Protein AF-A0A2R6A987-F1 (afdb_monomer_lite)

pLDDT: mean 71.02, std 15.27, range [29.42, 86.81]

Structure (mmCIF, N/CA/C/O backbone):
data_AF-A0A2R6A987-F1
#
_entry.id   AF-A0A2R6A987-F1
#
loop_
_atom_site.group_PDB
_atom_site.id
_atom_site.type_symbol
_atom_site.label_atom_id
_atom_site.label_alt_id
_atom_site.label_comp_id
_atom_site.label_asym_id
_atom_site.label_entity_id
_atom_site.label_seq_id
_atom_site.pdbx_PDB_ins_code
_atom_site.Cartn_x
_atom_site.Cartn_y
_atom_site.Cartn_z
_atom_site.occupancy
_atom_site.B_iso_or_equiv
_atom_site.auth_seq_id
_atom_site.auth_comp_id
_atom_site.auth_asym_id
_atom_site.auth_atom_id
_atom_site.pdbx_PDB_model_num
ATOM 1 N N . MET A 1 1 ? 12.850 16.039 5.984 1.00 29.42 1 MET A N 1
ATOM 2 C CA . MET A 1 1 ? 14.081 15.450 5.411 1.00 29.42 1 MET A CA 1
ATOM 3 C C . MET A 1 1 ? 13.673 14.365 4.423 1.00 29.42 1 MET A C 1
ATOM 5 O O . MET A 1 1 ? 12.986 13.436 4.822 1.00 29.42 1 MET A O 1
ATOM 9 N N . LYS A 1 2 ? 13.971 14.536 3.130 1.00 30.67 2 LYS A N 1
ATOM 10 C CA . LYS A 1 2 ? 13.498 13.661 2.043 1.00 30.67 2 LYS A CA 1
ATOM 11 C C . LYS A 1 2 ? 14.714 12.927 1.474 1.00 30.67 2 LYS A C 1
ATOM 13 O O . LYS A 1 2 ? 15.465 13.501 0.696 1.00 30.67 2 LYS A O 1
ATOM 18 N N . LEU A 1 3 ? 14.954 11.699 1.929 1.00 34.28 3 LEU A N 1
ATOM 19 C CA . LEU A 1 3 ? 16.033 10.852 1.418 1.00 34.28 3 LEU A CA 1
ATOM 20 C C . LEU A 1 3 ? 15.527 10.180 0.134 1.00 34.28 3 LEU A C 1
ATOM 22 O O . LEU A 1 3 ? 14.777 9.209 0.185 1.00 34.28 3 LEU A O 1
ATOM 26 N N . ILE A 1 4 ? 15.861 10.760 -1.021 1.00 44.66 4 ILE A N 1
ATOM 27 C CA . ILE A 1 4 ? 15.540 10.195 -2.336 1.00 44.66 4 ILE A CA 1
ATOM 28 C C . ILE A 1 4 ? 16.806 9.528 -2.865 1.00 44.66 4 ILE A C 1
ATOM 30 O O . ILE A 1 4 ? 17.631 10.153 -3.525 1.00 44.66 4 ILE A O 1
ATOM 34 N N . THR A 1 5 ? 16.972 8.243 -2.578 1.00 47.16 5 THR A N 1
ATOM 35 C CA . THR A 1 5 ? 17.890 7.403 -3.349 1.00 47.16 5 THR A CA 1
ATOM 36 C C . THR A 1 5 ? 17.159 7.072 -4.652 1.00 47.16 5 THR A C 1
ATOM 38 O O . THR A 1 5 ? 16.084 6.488 -4.597 1.00 47.16 5 THR A O 1
ATOM 41 N N . GLN A 1 6 ? 17.687 7.459 -5.820 1.00 53.56 6 GLN A N 1
ATOM 42 C CA . GLN A 1 6 ? 16.999 7.488 -7.135 1.00 53.56 6 GLN A CA 1
ATOM 43 C C . GLN A 1 6 ? 16.253 6.206 -7.603 1.00 53.56 6 GLN A C 1
ATOM 45 O O . GLN A 1 6 ? 15.614 6.224 -8.650 1.00 53.56 6 GLN A O 1
ATOM 50 N N . ARG A 1 7 ? 16.307 5.087 -6.869 1.00 62.38 7 ARG A N 1
ATOM 51 C CA . ARG A 1 7 ? 15.609 3.824 -7.181 1.00 62.38 7 ARG A CA 1
ATOM 52 C C . ARG A 1 7 ? 14.469 3.461 -6.226 1.00 62.38 7 ARG A C 1
ATOM 54 O O . ARG A 1 7 ? 13.667 2.595 -6.576 1.00 62.38 7 ARG A O 1
ATOM 61 N N . THR A 1 8 ? 14.393 4.105 -5.063 1.00 68.81 8 THR A N 1
ATOM 62 C CA . THR A 1 8 ? 13.441 3.756 -4.007 1.00 68.81 8 THR A CA 1
ATOM 63 C C . THR A 1 8 ? 12.857 5.027 -3.406 1.00 68.81 8 THR A C 1
ATOM 65 O O . THR A 1 8 ? 13.589 5.889 -2.926 1.00 68.81 8 THR A O 1
ATOM 68 N N . MET A 1 9 ? 11.531 5.146 -3.423 1.00 74.88 9 MET A N 1
ATOM 69 C CA . MET A 1 9 ? 10.813 6.254 -2.801 1.00 74.88 9 MET A CA 1
ATOM 70 C C . MET A 1 9 ? 10.117 5.769 -1.534 1.00 74.88 9 MET A C 1
ATOM 72 O O . MET A 1 9 ? 9.369 4.798 -1.560 1.00 74.88 9 MET A O 1
ATOM 76 N N . PHE A 1 10 ? 10.328 6.487 -0.437 1.00 80.56 10 PHE A N 1
ATOM 77 C CA . PHE A 1 10 ? 9.622 6.263 0.817 1.00 80.56 10 PHE A CA 1
ATOM 78 C C . PHE A 1 10 ? 8.553 7.339 0.994 1.00 80.56 10 PHE A C 1
ATOM 80 O O . PHE A 1 10 ? 8.831 8.526 0.800 1.00 80.56 10 PHE A O 1
ATOM 87 N N . LYS A 1 11 ? 7.339 6.939 1.377 1.00 80.88 11 LYS A N 1
ATOM 88 C CA . LYS A 1 11 ? 6.297 7.863 1.841 1.00 80.88 11 LYS A CA 1
ATOM 89 C C . LYS A 1 11 ? 5.821 7.410 3.215 1.00 80.88 11 LYS A C 1
ATOM 91 O O . LYS A 1 11 ? 5.651 6.218 3.453 1.00 80.88 11 LYS A O 1
ATOM 96 N N . LEU A 1 12 ? 5.623 8.366 4.110 1.00 83.44 12 LEU A N 1
ATOM 97 C CA . LEU A 1 12 ? 5.046 8.144 5.427 1.00 83.44 12 LEU A CA 1
ATOM 98 C C . LEU A 1 12 ? 3.915 9.148 5.601 1.00 83.44 12 LEU A C 1
ATOM 100 O O . LEU A 1 12 ? 4.109 10.345 5.401 1.00 83.44 12 LEU A O 1
ATOM 104 N N . LEU A 1 13 ? 2.752 8.634 5.955 1.00 84.12 13 LEU A N 1
ATOM 105 C CA . LEU A 1 13 ? 1.548 9.382 6.242 1.00 84.12 13 LEU A CA 1
ATOM 106 C C . LEU A 1 13 ? 1.103 8.989 7.648 1.00 84.12 13 LEU A C 1
ATOM 108 O O . LEU A 1 13 ? 0.949 7.806 7.947 1.00 84.12 13 LEU A O 1
ATOM 112 N N . ILE A 1 14 ? 0.935 9.983 8.511 1.00 85.81 14 ILE A N 1
ATOM 113 C CA . ILE A 1 14 ? 0.495 9.801 9.892 1.00 85.81 14 ILE A CA 1
ATOM 114 C C . ILE A 1 14 ? -0.727 10.688 10.081 1.00 85.81 14 ILE A C 1
ATOM 116 O O . ILE A 1 14 ? -0.646 11.901 9.905 1.00 85.81 14 ILE A O 1
ATOM 120 N N . GLU A 1 15 ? -1.842 10.078 10.456 1.00 84.12 15 GLU A N 1
ATOM 121 C CA . GLU A 1 15 ? -3.094 10.750 10.780 1.00 84.12 15 GLU A CA 1
ATOM 122 C C . GLU A 1 15 ? -3.620 10.245 12.129 1.00 84.12 15 GLU A C 1
ATOM 124 O O . GLU A 1 15 ? -3.193 9.213 12.647 1.00 84.12 15 GLU A O 1
ATOM 129 N N . ARG A 1 16 ? -4.619 10.929 12.700 1.00 82.94 16 ARG A N 1
ATOM 130 C CA . ARG A 1 16 ? -5.282 10.474 13.938 1.00 82.94 16 ARG A CA 1
ATOM 131 C C . ARG A 1 16 ? -5.900 9.075 13.790 1.00 82.94 16 ARG A C 1
ATOM 133 O O . ARG A 1 16 ? -6.043 8.354 14.770 1.00 82.94 16 ARG A O 1
ATOM 140 N N . SER A 1 17 ? -6.293 8.716 12.570 1.00 81.12 17 SER A N 1
ATOM 141 C CA . SER A 1 17 ? -6.921 7.443 12.217 1.00 81.12 17 SER A CA 1
ATOM 142 C C . SER A 1 17 ? -5.913 6.292 12.066 1.00 81.12 17 SER A C 1
ATOM 144 O O . SER A 1 17 ? -6.320 5.129 12.155 1.00 81.12 17 SER A O 1
ATOM 146 N N . GLY A 1 18 ? -4.619 6.585 11.873 1.00 85.69 18 GLY A N 1
ATOM 147 C CA . GLY A 1 18 ? -3.569 5.581 11.735 1.00 85.69 18 GLY A CA 1
ATOM 148 C C . GLY A 1 18 ? -2.295 6.074 11.045 1.00 85.69 18 GLY A C 1
ATOM 149 O O . GLY A 1 18 ? -2.048 7.262 10.872 1.00 85.69 18 GLY A O 1
ATOM 150 N N . ILE A 1 19 ? -1.475 5.116 10.633 1.00 86.81 19 ILE A N 1
ATOM 151 C CA . ILE A 1 19 ? -0.191 5.296 9.971 1.00 86.81 19 ILE A CA 1
ATOM 152 C C . ILE A 1 19 ? -0.197 4.475 8.682 1.00 86.81 19 ILE A C 1
ATOM 154 O O . ILE A 1 19 ? -0.558 3.295 8.670 1.00 86.81 19 ILE A O 1
ATOM 158 N N . LEU A 1 20 ? 0.248 5.105 7.602 1.00 86.00 20 LEU A N 1
ATOM 159 C CA . LEU A 1 20 ? 0.559 4.471 6.334 1.00 86.00 20 LEU A CA 1
ATOM 160 C C . LEU A 1 20 ? 2.026 4.730 5.997 1.00 86.00 20 LEU A C 1
ATOM 162 O O . LEU A 1 20 ? 2.441 5.866 5.778 1.00 86.00 20 LEU A O 1
ATOM 166 N N . PHE A 1 21 ? 2.802 3.663 5.886 1.00 85.75 21 PHE A N 1
ATOM 167 C CA . PHE A 1 21 ? 4.161 3.712 5.370 1.00 85.75 21 PHE A CA 1
ATOM 168 C C . PHE A 1 21 ? 4.235 2.988 4.029 1.00 85.75 21 PHE A C 1
ATOM 170 O O . PHE A 1 21 ? 3.757 1.868 3.904 1.00 85.75 21 PHE A O 1
ATOM 177 N N . SER A 1 22 ? 4.832 3.600 3.012 1.00 82.31 22 SER A N 1
ATOM 178 C CA . SER A 1 22 ? 4.995 2.979 1.702 1.00 82.31 22 SER A CA 1
ATOM 179 C C . SER A 1 22 ? 6.436 3.016 1.225 1.00 82.31 22 SER A C 1
ATOM 181 O O . SER A 1 22 ? 7.082 4.065 1.266 1.00 82.31 22 SER A O 1
ATOM 183 N N . ILE A 1 23 ? 6.889 1.891 0.686 1.00 83.00 23 ILE A N 1
ATOM 184 C CA . ILE A 1 23 ? 8.157 1.741 -0.014 1.00 83.00 23 ILE A CA 1
ATOM 185 C C . ILE A 1 23 ? 7.848 1.466 -1.480 1.00 83.00 23 ILE A C 1
ATOM 187 O O . ILE A 1 23 ? 7.293 0.423 -1.821 1.00 83.00 23 ILE A O 1
ATOM 191 N N . THR A 1 24 ? 8.231 2.384 -2.351 1.00 80.44 24 THR A N 1
ATOM 192 C CA . THR A 1 24 ? 8.023 2.274 -3.789 1.00 80.44 24 THR A CA 1
ATOM 193 C C . THR A 1 24 ? 9.341 1.992 -4.491 1.00 80.44 24 THR A C 1
ATOM 195 O O . THR A 1 24 ? 10.278 2.785 -4.420 1.00 80.44 24 THR A O 1
ATOM 198 N N . PHE A 1 25 ? 9.388 0.871 -5.198 1.00 78.00 25 PHE A N 1
ATOM 199 C CA . PHE A 1 25 ? 10.443 0.468 -6.118 1.00 78.00 25 PHE A CA 1
ATOM 200 C C . PHE A 1 25 ? 9.993 0.698 -7.568 1.00 78.00 25 PHE A C 1
ATOM 202 O O . PHE A 1 25 ? 8.828 0.985 -7.849 1.00 78.00 25 PHE A O 1
ATOM 209 N N . LYS A 1 26 ? 10.912 0.495 -8.516 1.00 76.62 26 LYS A N 1
ATOM 210 C CA . LYS A 1 26 ? 10.673 0.710 -9.953 1.00 76.62 26 LYS A CA 1
ATOM 211 C C . LYS A 1 26 ? 9.484 -0.081 -10.531 1.00 76.62 26 LYS A C 1
ATOM 213 O O . LYS A 1 26 ? 8.872 0.383 -11.478 1.00 76.62 26 LYS A O 1
ATOM 218 N N . SER A 1 27 ? 9.167 -1.259 -9.983 1.00 74.62 27 SER A N 1
ATOM 219 C CA . SER A 1 27 ? 8.103 -2.149 -10.491 1.00 74.62 27 SER A CA 1
ATOM 220 C C . SER A 1 27 ? 7.025 -2.514 -9.469 1.00 74.62 27 SER A C 1
ATOM 222 O O . SER A 1 27 ? 5.979 -3.053 -9.838 1.00 74.62 27 SER A O 1
ATOM 224 N N . ARG A 1 28 ? 7.267 -2.262 -8.178 1.00 75.62 28 ARG A N 1
ATOM 225 C CA . ARG A 1 28 ? 6.324 -2.566 -7.099 1.00 75.62 28 ARG A CA 1
ATOM 226 C C . ARG A 1 28 ? 6.340 -1.488 -6.033 1.00 75.62 28 ARG A C 1
ATOM 228 O O . ARG A 1 28 ? 7.393 -0.950 -5.713 1.00 75.62 28 ARG A O 1
ATOM 235 N N . ALA A 1 29 ? 5.197 -1.274 -5.407 1.00 80.00 29 ALA A N 1
ATOM 236 C CA . ALA A 1 29 ? 5.056 -0.541 -4.166 1.00 80.00 29 ALA A CA 1
ATOM 237 C C . ALA A 1 29 ? 4.559 -1.479 -3.061 1.00 80.00 29 ALA A C 1
ATOM 239 O O . ALA A 1 29 ? 3.649 -2.286 -3.264 1.00 80.00 29 ALA A O 1
ATOM 240 N N . VAL A 1 30 ? 5.173 -1.374 -1.890 1.00 79.94 30 VAL A N 1
ATOM 241 C CA . VAL A 1 30 ? 4.781 -2.071 -0.668 1.00 79.94 30 VAL A CA 1
ATOM 242 C C . VAL A 1 30 ? 4.227 -1.036 0.294 1.00 79.94 30 VAL A C 1
ATOM 244 O O . VAL A 1 30 ? 4.876 -0.031 0.560 1.00 79.94 30 VAL A O 1
ATOM 247 N N . PHE A 1 31 ? 3.041 -1.286 0.822 1.00 83.00 31 PHE A N 1
ATOM 248 C CA . PHE A 1 31 ? 2.330 -0.417 1.741 1.00 83.00 31 PHE A CA 1
ATOM 249 C C . PHE A 1 31 ? 2.095 -1.154 3.056 1.00 83.00 31 PHE A C 1
ATOM 2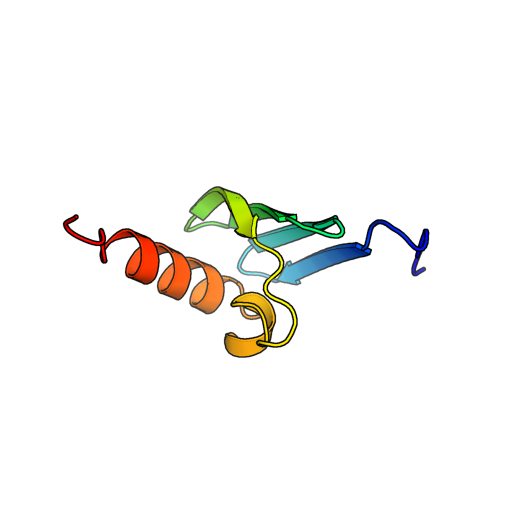51 O O . PHE A 1 31 ? 1.564 -2.262 3.074 1.00 83.00 31 PHE A O 1
ATOM 258 N N . PHE A 1 32 ? 2.475 -0.520 4.150 1.00 82.75 32 PHE A N 1
ATOM 259 C CA . PHE A 1 32 ? 2.292 -0.966 5.517 1.00 82.75 32 PHE A CA 1
ATOM 260 C C . PHE A 1 32 ? 1.240 -0.071 6.162 1.00 82.75 32 PHE A C 1
ATOM 262 O O . PHE A 1 32 ? 1.402 1.149 6.210 1.00 82.75 32 PHE A O 1
ATOM 269 N N . PHE A 1 33 ? 0.169 -0.690 6.646 1.00 83.50 33 PHE A N 1
ATOM 270 C CA . PHE A 1 33 ? -0.938 -0.025 7.315 1.00 83.50 33 PHE A CA 1
ATOM 271 C C . PHE A 1 33 ? -0.974 -0.393 8.779 1.00 83.50 33 PHE A C 1
ATOM 273 O O . PHE A 1 33 ? -0.938 -1.573 9.134 1.00 83.50 33 PHE A O 1
ATOM 280 N N . LEU A 1 34 ? -1.149 0.631 9.600 1.00 80.75 34 LEU A N 1
ATOM 281 C CA . LEU A 1 34 ? -1.477 0.495 11.001 1.00 80.75 34 LEU A CA 1
ATOM 282 C C . LEU A 1 34 ? -2.559 1.516 11.339 1.00 80.75 34 LEU A C 1
ATOM 284 O O . LEU A 1 34 ? -2.276 2.688 11.533 1.00 80.75 34 LEU A O 1
ATOM 288 N N . SER A 1 35 ? -3.810 1.089 11.392 1.00 79.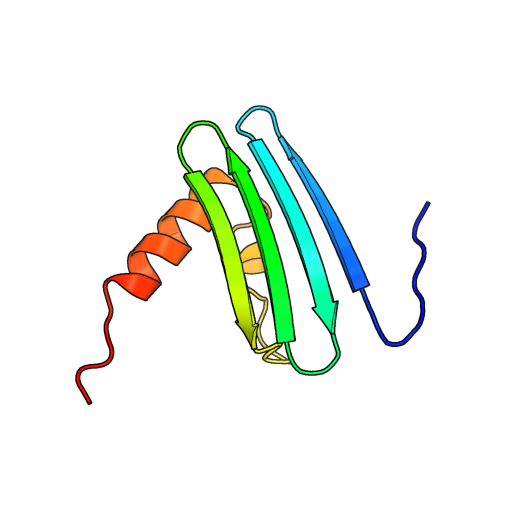88 35 SER A N 1
ATOM 289 C CA . SER A 1 35 ? -4.949 1.934 11.754 1.00 79.88 35 SER A CA 1
ATOM 290 C C . SER A 1 35 ? -5.878 1.174 12.688 1.00 79.88 35 SER A C 1
ATOM 292 O O . SER A 1 35 ? -5.827 -0.054 12.749 1.00 79.88 35 SER A O 1
ATOM 294 N N . VAL A 1 36 ? -6.773 1.889 13.371 1.00 76.25 36 VAL A N 1
ATOM 295 C CA . VAL A 1 36 ? -7.767 1.268 14.270 1.00 76.25 36 VAL A CA 1
ATOM 296 C C . VAL A 1 36 ? -8.644 0.242 13.533 1.00 76.25 36 VAL A C 1
ATOM 298 O O . VAL A 1 36 ? -9.066 -0.749 14.118 1.00 76.25 36 VAL A O 1
ATOM 301 N N . TYR A 1 37 ? -8.887 0.456 12.237 1.00 73.81 37 TYR A N 1
ATOM 302 C CA . TYR A 1 37 ? -9.771 -0.376 11.413 1.00 73.81 37 TYR A CA 1
ATOM 303 C C . TYR A 1 37 ? -9.033 -1.420 10.573 1.00 73.81 37 TYR A C 1
ATOM 305 O O . TYR A 1 37 ? -9.650 -2.347 10.046 1.00 73.81 37 TYR A O 1
ATOM 313 N N . TYR A 1 38 ? -7.726 -1.250 10.381 1.00 74.06 38 TYR A N 1
ATOM 314 C CA . TYR A 1 38 ? -6.952 -2.082 9.475 1.00 74.06 38 TYR A CA 1
ATOM 315 C C . TYR A 1 38 ? -5.467 -2.062 9.810 1.00 74.06 38 TYR A C 1
ATOM 317 O O . TYR A 1 38 ? -4.825 -1.008 9.782 1.00 74.06 38 TYR A O 1
ATOM 325 N N . THR A 1 39 ? -4.922 -3.256 10.018 1.00 83.12 39 THR A N 1
ATOM 326 C CA . THR A 1 39 ? -3.491 -3.501 10.177 1.00 83.12 39 THR A CA 1
ATOM 327 C C . THR A 1 39 ? -3.074 -4.544 9.155 1.00 83.12 39 THR A C 1
ATOM 329 O O . THR A 1 39 ? -3.687 -5.609 9.069 1.00 83.12 39 THR A O 1
ATOM 332 N N . GLY A 1 40 ? -2.051 -4.254 8.353 1.00 81.31 40 GLY A N 1
ATOM 333 C CA . GLY A 1 40 ? -1.596 -5.207 7.348 1.00 81.31 40 GLY A CA 1
ATOM 334 C C . GLY A 1 40 ? -0.606 -4.654 6.335 1.00 81.31 40 GLY A C 1
ATOM 335 O O . GLY A 1 40 ? -0.293 -3.465 6.309 1.00 81.31 40 GLY A O 1
ATOM 336 N N .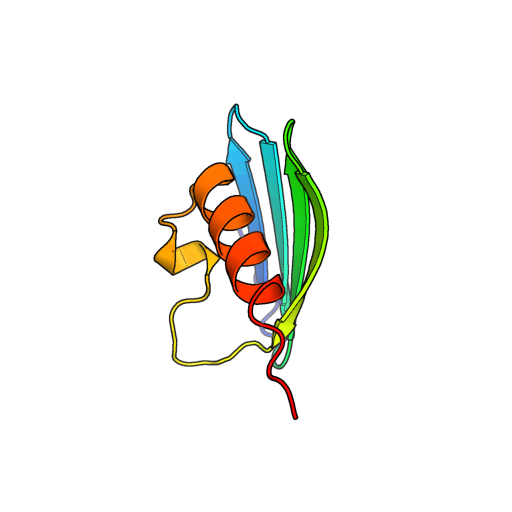 ILE A 1 41 ? -0.127 -5.553 5.478 1.00 78.19 41 ILE A N 1
ATOM 337 C CA . ILE A 1 41 ? 0.814 -5.252 4.400 1.00 78.19 41 ILE A CA 1
ATOM 338 C C . ILE A 1 41 ? 0.115 -5.488 3.063 1.00 78.19 41 ILE A C 1
ATOM 340 O O . ILE A 1 41 ? -0.566 -6.498 2.865 1.00 78.19 41 ILE A O 1
ATOM 344 N N . LYS A 1 42 ? 0.289 -4.557 2.129 1.00 75.25 42 LYS A N 1
ATOM 345 C CA . LYS A 1 42 ? -0.217 -4.645 0.760 1.00 75.25 42 LYS A CA 1
ATOM 346 C C . LYS A 1 42 ? 0.908 -4.416 -0.230 1.00 75.25 42 LYS A C 1
ATOM 348 O O . LYS A 1 42 ? 1.757 -3.559 -0.032 1.00 75.25 42 LYS A O 1
ATOM 353 N N . ILE A 1 43 ? 0.896 -5.181 -1.314 1.00 74.00 43 ILE A N 1
ATOM 354 C CA . ILE A 1 43 ? 1.847 -5.043 -2.415 1.00 74.00 43 ILE A CA 1
ATOM 355 C C . ILE A 1 43 ? 1.029 -4.728 -3.660 1.00 74.00 43 ILE A C 1
ATOM 357 O O . ILE A 1 43 ? 0.075 -5.442 -3.965 1.00 74.00 43 ILE A O 1
ATOM 361 N N . ALA A 1 44 ? 1.394 -3.664 -4.364 1.00 72.62 44 ALA A N 1
ATOM 362 C CA . ALA A 1 44 ? 0.797 -3.287 -5.635 1.00 72.62 44 ALA A CA 1
ATOM 363 C C . ALA A 1 44 ? 1.900 -3.092 -6.685 1.00 72.62 44 ALA A C 1
ATOM 365 O O . ALA A 1 44 ? 3.024 -2.729 -6.328 1.00 72.62 44 ALA A O 1
ATOM 366 N N . PRO A 1 45 ? 1.629 -3.333 -7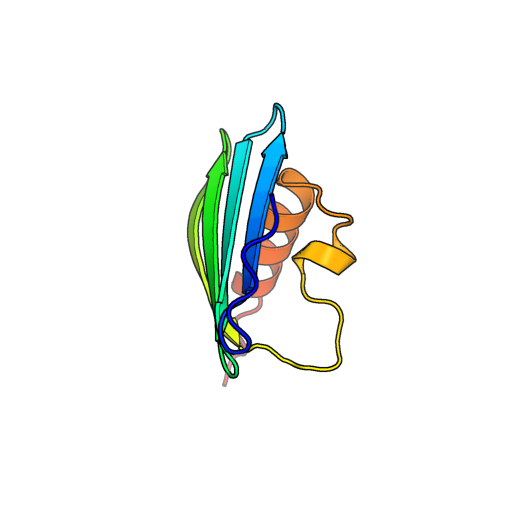.975 1.00 69.12 45 PRO A N 1
ATOM 367 C CA . PRO A 1 45 ? 2.531 -2.887 -9.029 1.00 69.12 45 PRO A CA 1
ATOM 368 C C . PRO A 1 45 ? 2.626 -1.356 -9.018 1.00 69.12 45 PRO A C 1
ATOM 370 O O . PRO A 1 45 ? 1.635 -0.672 -8.756 1.00 69.12 45 PRO A O 1
ATOM 373 N N . THR A 1 46 ? 3.804 -0.808 -9.314 1.00 65.25 46 THR A N 1
ATOM 374 C CA . THR A 1 46 ? 3.915 0.616 -9.654 1.00 65.25 46 THR A CA 1
ATOM 375 C C . THR A 1 46 ? 3.434 0.783 -11.089 1.00 65.25 46 THR A C 1
ATOM 377 O O . THR A 1 46 ? 4.200 0.626 -12.034 1.00 65.25 46 THR A O 1
ATOM 380 N N . THR A 1 47 ? 2.136 1.020 -11.268 1.00 54.97 47 THR A N 1
ATOM 381 C CA . THR A 1 47 ? 1.580 1.404 -12.569 1.00 54.97 47 THR A CA 1
ATOM 382 C C . THR A 1 47 ? 1.789 2.897 -12.770 1.00 54.97 47 THR A C 1
ATOM 384 O O . THR A 1 47 ? 0.887 3.698 -12.550 1.00 54.97 47 THR A O 1
ATOM 387 N N . ASP A 1 48 ? 2.999 3.266 -13.171 1.00 46.03 48 ASP A N 1
ATOM 388 C CA . ASP A 1 48 ? 3.216 4.516 -13.902 1.00 46.03 48 ASP A CA 1
ATOM 389 C C . ASP A 1 48 ? 2.407 4.392 -15.215 1.00 46.03 48 ASP A C 1
ATOM 391 O O . ASP A 1 48 ? 2.605 3.387 -15.908 1.00 46.03 48 ASP A O 1
ATOM 395 N N . PRO A 1 49 ? 1.423 5.262 -15.539 1.00 48.75 49 PRO A N 1
ATOM 396 C CA . PRO A 1 49 ? 1.291 6.671 -15.149 1.00 48.75 49 PRO A CA 1
ATOM 397 C C . PRO A 1 49 ? 0.018 7.035 -14.350 1.00 48.75 49 PRO A C 1
ATOM 399 O O . PRO A 1 49 ? -0.352 8.207 -14.282 1.00 48.75 49 PRO A O 1
ATOM 402 N N . TYR A 1 50 ? -0.705 6.070 -13.774 1.00 49.03 50 TYR A N 1
ATOM 403 C CA . TYR A 1 50 ? -1.946 6.377 -13.051 1.00 49.03 50 TYR A CA 1
ATOM 404 C C . TYR A 1 50 ? -1.655 6.779 -11.600 1.00 49.03 50 TYR A C 1
ATOM 406 O O . TYR A 1 50 ? -0.826 6.127 -10.959 1.00 49.03 50 TYR A O 1
ATOM 414 N N . PRO A 1 51 ? -2.342 7.804 -11.047 1.00 57.31 51 PRO A N 1
ATOM 415 C CA . PRO A 1 51 ? -2.242 8.099 -9.624 1.00 57.31 51 PRO A CA 1
ATOM 416 C C . PRO A 1 51 ? -2.575 6.820 -8.854 1.00 57.31 51 PRO A C 1
ATOM 418 O O . PRO A 1 51 ? -3.606 6.185 -9.087 1.00 57.31 51 PRO A O 1
ATOM 421 N N . GLY A 1 52 ? -1.671 6.402 -7.974 1.00 71.75 52 GLY A N 1
ATOM 422 C CA . GLY A 1 52 ? -1.896 5.256 -7.118 1.00 71.75 52 GLY A CA 1
ATOM 423 C C . GLY A 1 52 ? -3.111 5.502 -6.229 1.00 71.75 52 GLY A C 1
ATOM 424 O O . GLY A 1 52 ? -3.560 6.631 -6.022 1.00 71.75 52 GLY A O 1
ATOM 425 N N . ILE A 1 53 ? -3.648 4.431 -5.650 1.00 74.56 53 ILE A N 1
ATOM 426 C CA . ILE A 1 53 ? -4.824 4.512 -4.770 1.00 74.56 53 ILE A CA 1
ATOM 427 C C . ILE A 1 53 ? -4.654 5.539 -3.636 1.00 74.56 53 ILE A C 1
ATOM 429 O O . ILE A 1 53 ? -5.632 6.132 -3.194 1.00 74.56 53 ILE A O 1
ATOM 433 N N . VAL A 1 54 ? -3.413 5.787 -3.206 1.00 76.38 54 VAL A N 1
ATOM 434 C CA . VAL A 1 54 ? -3.066 6.800 -2.204 1.00 76.38 54 VAL A CA 1
ATOM 435 C C . VAL A 1 54 ? -3.349 8.216 -2.712 1.00 76.38 54 VAL A C 1
ATOM 437 O O . VAL A 1 54 ? -3.995 8.985 -2.002 1.00 76.38 54 VAL A O 1
ATOM 440 N N . GLU A 1 55 ? -2.919 8.554 -3.934 1.00 77.25 55 GLU A N 1
ATOM 441 C CA . GLU A 1 55 ? -3.196 9.860 -4.541 1.00 77.25 55 GLU A CA 1
ATOM 442 C C . GLU A 1 55 ? -4.693 10.041 -4.836 1.00 77.25 55 GLU A C 1
ATOM 444 O O . GLU A 1 55 ? -5.253 11.089 -4.520 1.00 77.25 55 GLU A O 1
ATOM 449 N N . ILE A 1 56 ? -5.366 9.009 -5.364 1.00 79.12 56 ILE A N 1
ATOM 450 C CA . ILE A 1 56 ? -6.812 9.051 -5.664 1.00 79.12 56 ILE A CA 1
ATOM 451 C C . ILE A 1 56 ? -7.639 9.277 -4.393 1.00 79.12 56 ILE A C 1
ATOM 453 O O . ILE A 1 56 ? -8.651 9.975 -4.411 1.00 79.12 56 ILE A O 1
ATOM 457 N N . CYS A 1 57 ? -7.211 8.698 -3.272 1.00 79.12 57 CYS A N 1
ATOM 458 C CA . CYS A 1 57 ? -7.896 8.859 -1.994 1.00 79.12 57 CYS A CA 1
ATOM 459 C C . CYS A 1 57 ? -7.519 10.155 -1.260 1.00 79.12 57 CYS A C 1
ATOM 461 O O . CYS A 1 57 ? -7.961 10.342 -0.129 1.00 79.12 57 CYS A O 1
ATOM 463 N N . GLY A 1 58 ? -6.713 11.037 -1.863 1.00 82.31 58 GLY A N 1
ATOM 464 C CA . GLY A 1 58 ? -6.317 12.305 -1.251 1.00 82.31 58 GLY A CA 1
ATOM 465 C C . GLY A 1 58 ? -5.514 12.129 0.036 1.00 82.31 58 GLY A C 1
ATOM 466 O O . GLY A 1 58 ? -5.614 12.972 0.919 1.00 82.31 58 GLY A O 1
ATOM 467 N N . TYR A 1 59 ? -4.742 11.043 0.148 1.00 77.44 59 TYR A N 1
ATOM 468 C CA . TYR A 1 59 ? -3.970 10.710 1.349 1.00 77.44 59 TYR A CA 1
ATOM 469 C C . TYR A 1 59 ? -4.821 10.496 2.617 1.00 77.44 59 TYR A C 1
ATOM 471 O O . TYR A 1 59 ? -4.299 10.611 3.713 1.00 77.44 59 TYR A O 1
ATOM 479 N N . ASP A 1 60 ? -6.103 10.148 2.491 1.00 84.00 60 ASP A N 1
ATOM 480 C CA . ASP A 1 60 ? -6.973 9.799 3.625 1.00 84.00 60 ASP A CA 1
ATOM 481 C C . ASP A 1 60 ? -6.869 8.296 3.927 1.00 84.00 60 ASP A C 1
ATOM 483 O O . ASP A 1 60 ? -7.270 7.457 3.110 1.00 84.00 60 ASP A O 1
ATOM 487 N N . ILE A 1 61 ? -6.342 7.933 5.102 1.00 80.56 61 ILE A N 1
ATOM 488 C CA . ILE A 1 61 ? -6.084 6.527 5.460 1.00 80.56 61 ILE A CA 1
ATOM 489 C C . ILE A 1 61 ? -7.368 5.688 5.451 1.00 80.56 61 ILE A C 1
ATOM 491 O O . ILE A 1 61 ? -7.344 4.536 5.009 1.00 80.56 61 ILE A O 1
ATOM 495 N N . GLN A 1 62 ? -8.502 6.239 5.890 1.00 82.81 62 GLN A N 1
ATOM 496 C CA . GLN A 1 62 ? -9.760 5.492 5.930 1.00 82.81 62 GLN A CA 1
ATOM 497 C C . GLN A 1 62 ? -10.282 5.212 4.521 1.00 82.81 62 GLN A C 1
ATOM 499 O O . GLN A 1 62 ? -10.651 4.074 4.217 1.00 82.81 62 GLN A O 1
ATOM 504 N N . LYS A 1 63 ? -10.258 6.214 3.633 1.00 85.75 63 LYS A N 1
ATOM 505 C CA . LYS A 1 63 ? -10.650 6.036 2.223 1.00 85.75 63 LYS A CA 1
ATOM 506 C C . LYS A 1 63 ? -9.735 5.060 1.500 1.00 85.75 63 LYS A C 1
ATOM 508 O O . LYS A 1 63 ? -10.215 4.236 0.722 1.00 85.75 63 LYS A O 1
ATOM 513 N N . ILE A 1 64 ? -8.436 5.133 1.774 1.00 81.25 64 ILE A N 1
ATOM 514 C CA . ILE A 1 64 ? -7.432 4.229 1.218 1.00 81.25 64 ILE A CA 1
ATOM 515 C C . ILE A 1 64 ? -7.754 2.778 1.597 1.00 81.25 64 ILE A C 1
ATOM 517 O O . ILE A 1 64 ? -7.872 1.920 0.719 1.00 81.25 64 ILE A O 1
ATOM 521 N N . VAL A 1 65 ? -7.952 2.506 2.890 1.00 79.12 65 VAL A N 1
ATOM 522 C CA . VAL A 1 65 ? -8.296 1.170 3.399 1.00 79.12 65 VAL A CA 1
ATOM 523 C C . VAL A 1 65 ? -9.616 0.67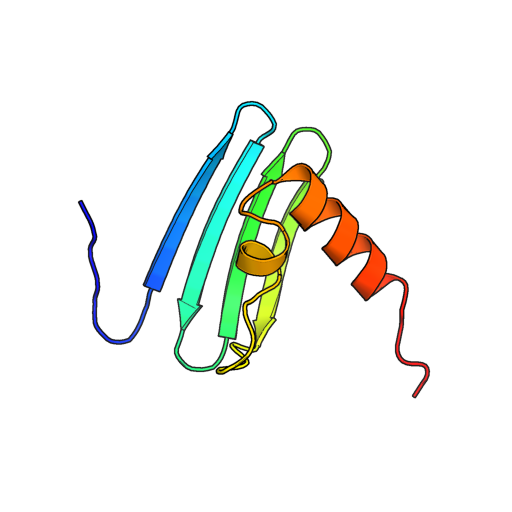9 2.802 1.00 79.12 65 VAL A C 1
ATOM 525 O O . VAL A 1 65 ? -9.686 -0.447 2.303 1.00 79.12 65 VAL A O 1
ATOM 528 N N . TYR A 1 66 ? -10.647 1.526 2.798 1.00 83.19 66 TYR A N 1
ATOM 529 C CA . TYR A 1 66 ? -11.966 1.199 2.260 1.00 83.19 66 TYR A CA 1
ATOM 530 C C . TYR A 1 66 ? -11.912 0.813 0.775 1.00 83.19 66 TYR A C 1
ATOM 532 O O . TYR A 1 66 ? -12.418 -0.242 0.377 1.00 83.19 66 TYR A O 1
ATOM 540 N N . ASN A 1 67 ? -11.258 1.630 -0.057 1.00 79.25 67 ASN A N 1
ATOM 541 C CA . ASN A 1 67 ? -11.147 1.361 -1.489 1.00 79.25 67 ASN A CA 1
ATOM 542 C C . ASN A 1 67 ? -10.300 0.116 -1.771 1.00 79.25 67 ASN A C 1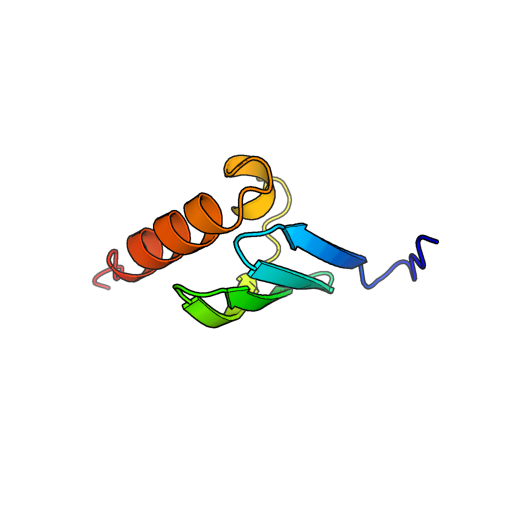
ATOM 544 O O . ASN A 1 67 ? -10.649 -0.672 -2.651 1.00 79.25 67 ASN A O 1
ATOM 548 N N . TRP A 1 68 ? -9.247 -0.139 -0.990 1.00 76.12 68 TRP A N 1
ATOM 549 C CA . TRP A 1 68 ? -8.469 -1.368 -1.150 1.00 76.12 68 TRP A CA 1
ATOM 550 C C . TRP A 1 68 ? -9.254 -2.627 -0.797 1.00 76.12 68 TRP A C 1
ATOM 552 O O . TRP A 1 68 ? -9.143 -3.635 -1.499 1.00 76.12 68 TRP A O 1
ATOM 562 N N . GLN A 1 69 ? -10.056 -2.587 0.269 1.00 73.62 69 GLN A N 1
ATOM 563 C CA . GLN A 1 69 ? -10.937 -3.700 0.619 1.00 73.62 69 GLN A CA 1
ATOM 564 C C . GLN A 1 69 ? -11.979 -3.956 -0.478 1.00 73.62 69 GLN A C 1
ATOM 566 O O . GLN A 1 69 ? -12.242 -5.113 -0.811 1.00 73.62 69 GLN A O 1
ATOM 571 N N . ARG A 1 70 ? -12.527 -2.897 -1.092 1.00 72.75 70 ARG A N 1
ATOM 572 C CA . ARG A 1 70 ? -13.444 -3.020 -2.238 1.00 72.75 70 ARG A CA 1
ATOM 573 C C . ARG A 1 70 ? -12.781 -3.662 -3.450 1.00 72.75 70 ARG A C 1
ATOM 575 O O . ARG A 1 70 ? -13.349 -4.600 -4.001 1.00 72.75 70 ARG A O 1
ATOM 582 N N . LEU A 1 71 ? -11.583 -3.221 -3.830 1.00 65.06 71 LEU A N 1
ATOM 583 C CA . LEU A 1 71 ? -10.847 -3.799 -4.961 1.00 65.06 71 LEU A CA 1
ATOM 584 C C . LEU A 1 71 ? -10.519 -5.282 -4.745 1.00 65.06 71 LEU A C 1
ATOM 586 O O . LEU A 1 71 ? -10.524 -6.052 -5.695 1.00 65.06 71 LEU A O 1
ATOM 590 N N . TYR A 1 72 ? -10.299 -5.711 -3.499 1.00 58.19 72 TYR A N 1
ATOM 591 C CA . TYR A 1 72 ? -10.077 -7.124 -3.184 1.00 58.19 72 TYR A CA 1
ATOM 592 C C . TYR A 1 72 ? -11.355 -7.977 -3.262 1.00 58.19 72 TYR A C 1
ATOM 594 O O . TYR A 1 72 ? -11.288 -9.166 -3.571 1.00 58.19 72 TYR A O 1
ATOM 602 N N . ARG A 1 73 ? -12.529 -7.384 -2.992 1.00 54.72 73 ARG A N 1
ATOM 603 C CA . ARG A 1 73 ? -13.826 -8.060 -3.178 1.00 54.72 73 ARG A CA 1
ATOM 604 C C . ARG A 1 73 ? -14.158 -8.283 -4.650 1.00 54.72 73 ARG A C 1
ATOM 606 O O . ARG A 1 73 ? -14.841 -9.253 -4.963 1.00 54.72 73 ARG A O 1
ATOM 613 N N . VAL A 1 74 ? -13.638 -7.448 -5.547 1.00 51.16 74 VAL A N 1
ATOM 614 C CA . VAL A 1 74 ? -13.671 -7.696 -6.991 1.00 51.16 74 VAL A CA 1
ATOM 615 C C . VAL A 1 74 ? -12.567 -8.703 -7.327 1.00 51.16 74 VAL A C 1
ATOM 617 O O . VAL A 1 74 ? -11.537 -8.371 -7.908 1.00 51.16 74 VAL A O 1
ATOM 620 N N . LYS A 1 75 ? -12.749 -9.966 -6.919 1.00 43.06 75 LYS A N 1
ATOM 621 C CA . LYS A 1 75 ? -11.983 -11.062 -7.518 1.00 43.06 75 LYS A CA 1
ATOM 622 C C . LYS A 1 75 ? -12.336 -11.060 -9.001 1.00 43.06 75 LYS A C 1
ATOM 624 O O . LYS A 1 75 ? -13.482 -11.330 -9.344 1.00 43.06 75 LYS A O 1
ATOM 629 N N . LEU A 1 76 ? -11.367 -10.746 -9.859 1.00 42.41 76 LEU A N 1
ATOM 630 C CA . LEU A 1 76 ? -11.424 -11.119 -11.269 1.00 42.41 76 LEU A CA 1
ATOM 631 C C . LEU A 1 76 ? -11.638 -12.636 -11.301 1.00 42.41 76 LEU A C 1
ATOM 633 O O . LEU A 1 76 ? -10.711 -13.407 -11.048 1.00 42.41 76 LEU A O 1
ATOM 637 N N . VAL A 1 77 ? -12.895 -13.041 -11.491 1.00 38.28 77 VAL A N 1
ATOM 638 C CA . VAL A 1 77 ? -13.241 -14.399 -11.892 1.00 38.28 77 VAL A CA 1
ATOM 639 C C . VAL A 1 77 ? -12.541 -14.574 -13.231 1.00 38.28 77 VAL A C 1
ATOM 641 O O . VAL A 1 77 ? -12.778 -13.802 -14.159 1.00 38.28 77 VAL A O 1
ATOM 644 N N . ARG A 1 78 ? -11.555 -15.466 -13.223 1.00 37.66 78 ARG A N 1
ATOM 645 C CA . ARG A 1 78 ? -10.716 -15.785 -14.370 1.00 37.66 78 ARG A CA 1
ATOM 646 C C . ARG A 1 78 ? -11.539 -16.454 -15.457 1.00 37.66 78 ARG A C 1
ATOM 648 O O . ARG A 1 78 ? -12.427 -17.249 -15.077 1.00 37.66 78 ARG A O 1
#

Organism: NCBI:txid1978156

Sequence (78 aa):
MKLITQRTMFKLLIERSGILFSITFKSRAVFFFLSVYYTGIKIAPTTDPYPGIVEICGYDIQKIVYNWQRLYRVKLVR

Secondary structure (DSSP, 8-state):
----BTTEEEEEEEETTEEEEEEEESSEEEEEEEESS-EEEEEEE--TTSPPHHHHTTT-HHHHHHHHHHHHHS----

Radius of gyration: 12.96 Å; chains: 1; bounding box: 32×31×29 Å

Foldseek 3Di:
DFDCPPFWGWDWAQDPQWIWIWIDGPFKIKIATDGPVDGDIDMDTPPPPDDPLCVVQVNDNVSSVVVVVVVVVPDPPD